Protein AF-A0A971UTB8-F1 (afdb_monomer_lite)

Structure (mmCIF, N/CA/C/O backbone):
data_AF-A0A971UTB8-F1
#
_entry.id   AF-A0A971UTB8-F1
#
loop_
_atom_site.group_PDB
_atom_site.id
_atom_site.type_symbol
_atom_site.label_atom_id
_atom_site.label_alt_id
_atom_site.label_comp_id
_atom_site.label_asym_id
_atom_site.label_entity_id
_atom_site.label_seq_id
_atom_site.pdbx_PDB_ins_code
_atom_site.Cartn_x
_atom_site.Cartn_y
_atom_site.Cartn_z
_atom_site.occupancy
_atom_site.B_iso_or_equiv
_atom_site.auth_seq_id
_atom_site.auth_comp_id
_atom_site.auth_asy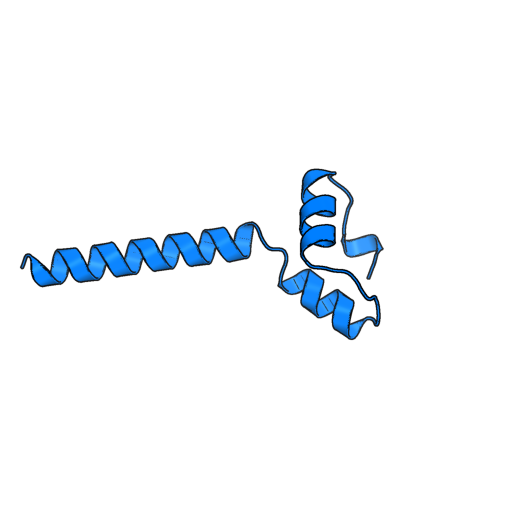m_id
_atom_site.auth_atom_id
_atom_site.pdbx_PDB_model_num
ATOM 1 N N . MET A 1 1 ? 15.372 -7.427 -31.953 1.00 73.19 1 MET A N 1
ATOM 2 C CA . MET A 1 1 ? 15.932 -6.806 -30.732 1.00 73.19 1 MET A CA 1
ATOM 3 C C . MET A 1 1 ? 14.982 -5.759 -30.150 1.00 73.19 1 MET A C 1
ATOM 5 O O . MET A 1 1 ? 14.633 -5.868 -28.986 1.00 73.19 1 MET A O 1
ATOM 9 N N . GLU A 1 2 ? 14.469 -4.828 -30.958 1.00 85.75 2 GLU A N 1
ATOM 10 C CA . GLU A 1 2 ? 13.579 -3.734 -30.512 1.00 85.75 2 GLU A CA 1
ATOM 11 C C . GLU A 1 2 ? 12.302 -4.192 -29.784 1.00 85.75 2 GLU A C 1
ATOM 13 O O . GLU A 1 2 ? 11.986 -3.682 -28.713 1.00 85.75 2 GLU A O 1
ATOM 18 N N . ARG A 1 3 ? 11.605 -5.217 -30.300 1.00 91.50 3 ARG A N 1
ATOM 19 C CA . ARG A 1 3 ? 10.399 -5.764 -29.647 1.00 91.50 3 ARG A CA 1
ATOM 20 C C . ARG A 1 3 ? 10.678 -6.296 -28.238 1.00 91.50 3 ARG A C 1
ATOM 22 O O . ARG A 1 3 ? 9.885 -6.081 -27.336 1.00 91.50 3 ARG A O 1
ATOM 29 N N . MET A 1 4 ? 11.824 -6.950 -28.049 1.00 91.06 4 MET A N 1
ATOM 30 C CA . MET A 1 4 ? 12.221 -7.527 -26.763 1.00 91.06 4 MET A CA 1
ATOM 31 C C . MET A 1 4 ? 12.567 -6.434 -25.745 1.00 91.06 4 MET A C 1
ATOM 33 O O . MET A 1 4 ? 12.153 -6.526 -24.594 1.00 91.06 4 MET A O 1
ATOM 37 N N . VAL A 1 5 ? 13.247 -5.367 -26.1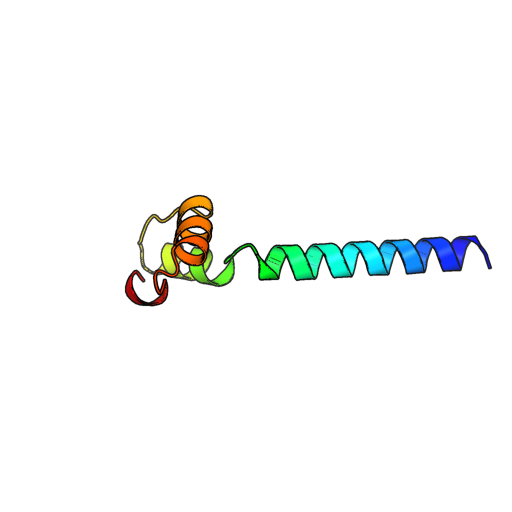80 1.00 93.12 5 VAL A N 1
ATOM 38 C CA . VAL A 1 5 ? 13.533 -4.196 -25.333 1.00 93.12 5 VAL A CA 1
ATOM 39 C C . VAL A 1 5 ? 12.236 -3.515 -24.891 1.00 93.12 5 VAL A C 1
ATOM 41 O O . VAL A 1 5 ? 12.081 -3.215 -23.709 1.00 93.12 5 VAL A O 1
ATOM 44 N N . PHE A 1 6 ? 11.273 -3.338 -25.801 1.00 94.06 6 PHE A N 1
ATOM 45 C CA . PHE A 1 6 ? 9.973 -2.753 -25.469 1.00 94.06 6 PHE A CA 1
ATOM 46 C C . PHE A 1 6 ? 9.181 -3.613 -24.473 1.00 94.06 6 PHE A C 1
ATOM 48 O O . PHE A 1 6 ? 8.672 -3.095 -23.481 1.00 94.06 6 PHE A O 1
ATOM 55 N N . THR A 1 7 ? 9.117 -4.932 -24.686 1.00 94.81 7 THR A N 1
ATOM 56 C CA . THR A 1 7 ? 8.427 -5.852 -23.768 1.00 94.81 7 THR A CA 1
ATOM 57 C C . THR A 1 7 ? 9.053 -5.846 -22.373 1.00 94.81 7 THR A C 1
ATOM 59 O O . THR A 1 7 ? 8.326 -5.780 -21.383 1.00 94.81 7 THR A O 1
ATOM 62 N N . VAL A 1 8 ? 10.386 -5.872 -22.275 1.00 95.75 8 VAL A N 1
ATOM 63 C CA . VAL A 1 8 ? 11.089 -5.822 -20.982 1.00 95.75 8 VAL A CA 1
ATOM 64 C C . VAL A 1 8 ? 10.884 -4.470 -20.295 1.00 95.75 8 VAL A C 1
ATOM 66 O O . VAL A 1 8 ? 10.587 -4.436 -19.101 1.00 95.75 8 VAL A O 1
ATOM 69 N N . GLY A 1 9 ? 10.970 -3.363 -21.037 1.00 96.19 9 GLY A N 1
ATOM 70 C CA . GLY A 1 9 ? 10.703 -2.025 -20.505 1.00 96.19 9 GLY A CA 1
ATOM 71 C C . GLY A 1 9 ? 9.282 -1.885 -19.953 1.00 96.19 9 GLY A C 1
ATOM 72 O O . GLY A 1 9 ? 9.092 -1.373 -18.850 1.00 96.19 9 GLY A O 1
ATOM 73 N N . LEU A 1 10 ? 8.286 -2.410 -20.672 1.00 96.38 10 LEU A N 1
ATOM 74 C CA . LEU A 1 10 ? 6.893 -2.408 -20.226 1.00 96.38 10 LEU A CA 1
ATOM 75 C C . LEU A 1 10 ? 6.687 -3.278 -18.978 1.00 96.38 10 LEU A C 1
ATOM 77 O O . LEU A 1 10 ? 6.011 -2.855 -18.041 1.00 96.38 10 LEU A O 1
ATOM 81 N N . ALA A 1 11 ? 7.290 -4.468 -18.936 1.00 96.50 11 ALA A N 1
ATOM 82 C CA . ALA A 1 11 ? 7.208 -5.349 -17.774 1.00 96.50 11 ALA A CA 1
ATOM 83 C C . ALA A 1 11 ? 7.793 -4.684 -16.517 1.00 96.50 11 ALA A C 1
ATOM 85 O O . ALA A 1 11 ? 7.164 -4.708 -15.459 1.00 96.50 11 ALA A O 1
ATOM 86 N N . LEU A 1 12 ? 8.952 -4.029 -16.638 1.00 97.25 12 LEU A N 1
ATOM 87 C CA . LEU A 1 12 ? 9.571 -3.287 -15.536 1.00 97.25 12 LEU A CA 1
ATOM 88 C C . LEU A 1 12 ? 8.689 -2.134 -15.050 1.00 97.25 12 LEU A C 1
ATOM 90 O O . LEU A 1 12 ? 8.513 -1.969 -13.843 1.00 97.25 12 LEU A O 1
ATOM 94 N N . LEU A 1 13 ? 8.091 -1.374 -15.970 1.00 96.94 13 LEU A N 1
ATOM 95 C CA . LEU A 1 13 ? 7.175 -0.287 -15.622 1.00 96.94 13 LEU A CA 1
ATOM 96 C C . LEU A 1 13 ? 5.971 -0.796 -14.815 1.00 96.94 13 LEU A C 1
ATOM 98 O O . LEU A 1 13 ? 5.612 -0.202 -13.798 1.00 96.94 13 LEU A O 1
ATOM 102 N N . ILE A 1 14 ? 5.374 -1.913 -15.239 1.00 97.38 14 ILE A N 1
ATOM 103 C CA . ILE A 1 14 ? 4.246 -2.536 -14.536 1.00 97.38 14 ILE A CA 1
ATOM 104 C C . ILE A 1 14 ? 4.671 -2.990 -13.137 1.00 97.38 14 ILE A C 1
ATOM 106 O O . ILE A 1 14 ? 3.973 -2.702 -12.168 1.00 97.38 14 ILE A O 1
ATOM 110 N N . ILE A 1 15 ? 5.824 -3.651 -13.009 1.00 97.06 15 ILE A N 1
ATOM 111 C CA . ILE A 1 15 ? 6.340 -4.108 -11.710 1.00 97.06 15 ILE A CA 1
ATOM 112 C C . ILE A 1 15 ? 6.530 -2.923 -10.756 1.00 97.06 15 ILE A C 1
ATOM 114 O O . ILE A 1 15 ? 6.089 -2.980 -9.608 1.00 97.06 15 ILE A O 1
ATOM 118 N N . ILE A 1 16 ? 7.129 -1.829 -11.230 1.00 96.62 16 ILE A N 1
ATOM 119 C CA . ILE A 1 16 ? 7.334 -0.615 -10.430 1.00 96.62 16 ILE A CA 1
ATOM 120 C C . ILE A 1 16 ? 5.992 -0.025 -9.983 1.00 96.62 16 ILE A C 1
ATOM 122 O O . ILE A 1 16 ? 5.829 0.306 -8.808 1.00 96.62 16 ILE A O 1
ATOM 126 N N . LEU A 1 17 ? 5.015 0.070 -10.889 1.00 96.19 17 LEU A N 1
ATOM 127 C CA . LEU A 1 17 ? 3.674 0.558 -10.559 1.00 96.19 17 LEU A CA 1
ATOM 128 C C . LEU A 1 17 ? 2.991 -0.312 -9.501 1.00 96.19 17 LEU A C 1
ATOM 130 O O . LEU A 1 17 ? 2.397 0.224 -8.567 1.00 96.19 17 LEU A O 1
ATOM 134 N N . VAL A 1 18 ? 3.111 -1.635 -9.606 1.00 95.44 18 VAL A N 1
ATOM 135 C CA . VAL A 1 18 ? 2.551 -2.578 -8.630 1.00 95.44 18 VAL A CA 1
ATOM 136 C C . VAL A 1 18 ? 3.213 -2.408 -7.259 1.00 95.44 18 VAL A C 1
ATOM 138 O O . VAL A 1 18 ? 2.516 -2.317 -6.248 1.00 95.44 18 VAL A O 1
ATOM 141 N N . ILE A 1 19 ? 4.544 -2.299 -7.207 1.00 94.25 19 ILE A N 1
ATOM 142 C CA . ILE A 1 19 ? 5.278 -2.073 -5.952 1.00 94.25 19 ILE A CA 1
ATOM 143 C C . ILE A 1 19 ? 4.856 -0.748 -5.311 1.00 94.25 19 ILE A C 1
ATOM 145 O O . ILE A 1 19 ? 4.579 -0.708 -4.110 1.00 94.25 19 ILE A O 1
ATOM 149 N N . LEU A 1 20 ? 4.764 0.332 -6.092 1.00 93.50 20 LEU A N 1
ATOM 150 C CA . LEU A 1 20 ? 4.311 1.630 -5.591 1.00 93.50 20 LEU A CA 1
ATOM 151 C C . LEU A 1 20 ? 2.874 1.539 -5.071 1.00 93.50 20 LEU A C 1
ATOM 153 O O . LEU A 1 20 ? 2.599 1.995 -3.963 1.00 93.50 20 LEU A O 1
ATOM 157 N N . PHE A 1 21 ? 1.975 0.895 -5.813 1.00 90.94 21 PHE A N 1
ATOM 158 C CA . PHE A 1 21 ? 0.584 0.708 -5.410 1.00 90.94 21 PHE A CA 1
ATOM 159 C C . PHE A 1 21 ? 0.465 0.019 -4.044 1.00 90.94 21 PHE A C 1
ATOM 161 O O . PHE A 1 21 ? -0.177 0.562 -3.143 1.00 90.94 21 PHE A O 1
ATOM 168 N N . PHE A 1 22 ? 1.137 -1.119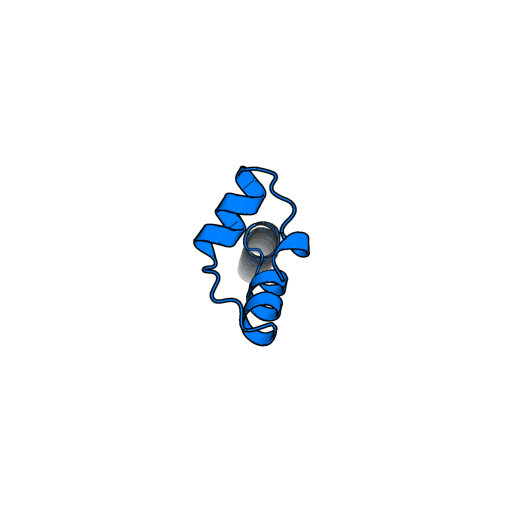 -3.848 1.00 88.75 22 PHE A N 1
ATOM 169 C CA . PHE A 1 22 ? 1.133 -1.826 -2.560 1.00 88.75 22 PHE A CA 1
ATOM 170 C C . PHE A 1 22 ? 1.902 -1.087 -1.465 1.00 88.75 22 PHE A C 1
ATOM 172 O O . PHE A 1 22 ? 1.609 -1.259 -0.282 1.00 88.75 22 PHE A O 1
ATOM 179 N N . THR A 1 23 ? 2.860 -0.237 -1.837 1.00 86.06 23 THR A N 1
ATOM 180 C CA . THR A 1 23 ? 3.537 0.626 -0.874 1.00 86.06 23 THR A CA 1
ATOM 181 C C . THR A 1 23 ? 2.582 1.682 -0.352 1.00 86.06 23 THR A C 1
ATOM 183 O O . THR A 1 23 ? 2.555 1.877 0.854 1.00 86.06 23 THR A O 1
ATOM 186 N N . PHE A 1 24 ? 1.808 2.365 -1.200 1.00 83.38 24 PHE A N 1
ATOM 187 C CA . PHE A 1 24 ? 0.937 3.469 -0.780 1.00 83.38 24 PHE A CA 1
ATOM 188 C C . PHE A 1 24 ? -0.394 3.009 -0.189 1.00 83.38 24 PHE A C 1
ATOM 190 O O . PHE A 1 24 ? -0.847 3.600 0.796 1.00 83.38 24 PHE A O 1
ATOM 197 N N . ILE A 1 25 ? -1.007 1.971 -0.760 1.00 87.69 25 ILE A N 1
ATOM 198 C CA . ILE A 1 25 ? -2.301 1.465 -0.309 1.00 87.69 25 ILE A CA 1
ATOM 199 C C . ILE A 1 25 ? -2.082 0.397 0.768 1.00 87.69 25 ILE A C 1
ATOM 201 O O . ILE A 1 25 ? -1.505 -0.653 0.486 1.00 87.69 25 ILE A O 1
ATOM 205 N N . PRO A 1 26 ? -2.571 0.611 2.002 1.00 86.94 26 PRO A N 1
ATOM 206 C CA . PRO A 1 26 ? -2.397 -0.323 3.111 1.00 86.94 26 PRO A CA 1
ATOM 207 C C . PRO A 1 26 ? -3.378 -1.506 3.005 1.00 86.94 26 PRO A C 1
ATOM 209 O O . PRO A 1 26 ? -4.233 -1.700 3.869 1.00 86.94 26 PRO A O 1
ATOM 212 N N . VAL A 1 27 ? -3.262 -2.305 1.938 1.00 88.44 27 VAL A N 1
ATOM 213 C CA . VAL A 1 27 ? -4.170 -3.429 1.645 1.00 88.44 27 VAL A CA 1
ATOM 214 C C . VAL A 1 27 ? -4.125 -4.484 2.752 1.00 88.44 27 VAL A C 1
ATOM 216 O O . VAL A 1 27 ? -5.172 -4.948 3.187 1.00 88.44 27 VAL A O 1
ATOM 219 N N . GLY A 1 28 ? -2.937 -4.816 3.270 1.00 87.94 28 GLY A N 1
ATOM 220 C CA . GLY A 1 28 ? -2.799 -5.805 4.347 1.00 87.94 28 GLY A CA 1
ATOM 221 C C . GLY A 1 28 ? -3.572 -5.414 5.609 1.00 87.94 28 GLY A C 1
ATOM 222 O O . GLY A 1 28 ? -4.325 -6.212 6.149 1.00 87.94 28 GLY A O 1
ATOM 223 N N . LEU A 1 29 ? -3.467 -4.149 6.018 1.00 86.69 29 LEU A N 1
ATOM 224 C CA . LEU A 1 29 ? -4.192 -3.623 7.171 1.00 86.69 29 LEU A CA 1
ATOM 225 C C . LEU A 1 29 ? -5.707 -3.553 6.921 1.00 86.69 29 LEU A C 1
ATOM 227 O O . LEU A 1 29 ? -6.492 -3.808 7.829 1.00 86.69 29 LEU A O 1
ATOM 231 N N . TRP A 1 30 ? -6.122 -3.221 5.695 1.00 87.19 30 TRP A N 1
ATOM 232 C CA . TRP A 1 30 ? -7.534 -3.230 5.309 1.00 87.19 30 TRP A CA 1
ATOM 233 C C . TRP A 1 30 ? -8.149 -4.624 5.420 1.00 87.19 30 TRP A C 1
ATOM 235 O O . TRP A 1 30 ? -9.246 -4.773 5.957 1.00 87.19 30 TRP A O 1
ATOM 245 N N . ILE A 1 31 ? -7.408 -5.644 4.983 1.00 88.94 31 ILE A N 1
ATOM 246 C CA . ILE A 1 31 ? -7.800 -7.044 5.133 1.00 88.94 31 ILE A CA 1
ATOM 247 C C . ILE A 1 31 ? -7.892 -7.408 6.621 1.00 88.94 31 ILE A C 1
ATOM 249 O O . ILE A 1 31 ? -8.909 -7.953 7.042 1.00 88.94 31 ILE A O 1
ATOM 253 N N . THR A 1 32 ? -6.887 -7.063 7.436 1.00 88.06 32 THR A N 1
ATOM 254 C CA . THR A 1 32 ? -6.928 -7.307 8.890 1.00 88.06 32 THR A CA 1
ATOM 255 C C . THR A 1 32 ? -8.149 -6.653 9.538 1.00 88.06 32 THR A C 1
ATOM 257 O O . THR A 1 32 ? -8.860 -7.315 10.285 1.00 88.06 32 THR A O 1
ATOM 260 N N . ALA A 1 33 ? -8.452 -5.395 9.201 1.00 87.38 33 ALA A N 1
ATOM 261 C CA . ALA A 1 33 ? -9.613 -4.678 9.731 1.00 87.38 33 ALA A CA 1
ATOM 262 C C . ALA A 1 33 ? -10.937 -5.376 9.412 1.00 87.38 33 ALA A C 1
ATOM 264 O O . ALA A 1 33 ? -11.799 -5.497 10.284 1.00 87.38 33 ALA A O 1
ATOM 265 N N . TYR A 1 34 ? -11.069 -5.872 8.180 1.00 88.19 34 TYR A N 1
ATOM 266 C CA . TYR A 1 34 ? -12.243 -6.617 7.745 1.00 88.19 34 TYR A CA 1
ATOM 267 C C . TYR A 1 34 ? -12.467 -7.876 8.596 1.00 8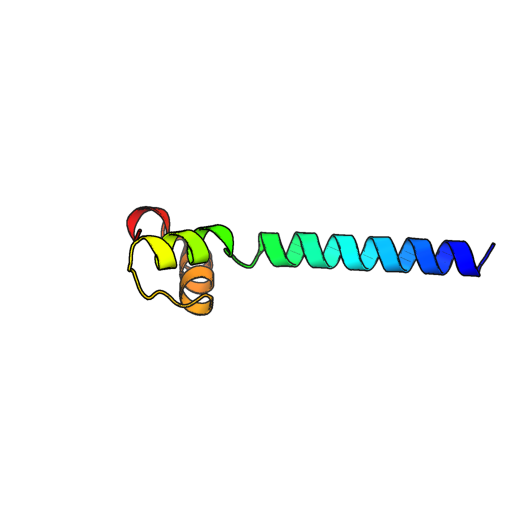8.19 34 TYR A C 1
ATOM 269 O O . TYR A 1 34 ? -13.586 -8.116 9.048 1.00 88.19 34 TYR A O 1
ATOM 277 N N . PHE A 1 35 ? -11.407 -8.641 8.877 1.00 90.00 35 PHE A N 1
ATOM 278 C CA . PHE A 1 35 ? -11.489 -9.835 9.725 1.00 90.00 35 PHE A CA 1
ATOM 279 C C . PHE A 1 35 ? -11.663 -9.520 11.217 1.00 90.00 35 PHE A C 1
ATOM 281 O O . PHE A 1 35 ? -12.364 -10.262 11.900 1.00 90.00 35 PHE A O 1
ATOM 288 N N . SER A 1 36 ? -11.117 -8.404 11.713 1.00 88.88 36 SER A N 1
ATOM 289 C CA . SER A 1 36 ? -11.372 -7.904 13.076 1.00 88.88 36 SER A CA 1
ATOM 290 C C . SER A 1 36 ? -12.808 -7.379 13.267 1.00 88.88 36 SER A C 1
ATOM 292 O O . SER A 1 36 ? -13.168 -6.945 14.359 1.00 88.88 36 SER A O 1
ATOM 294 N N . GLY A 1 37 ? -13.645 -7.373 12.221 1.00 87.00 37 GLY A N 1
ATOM 295 C CA . GLY A 1 37 ? -15.011 -6.842 12.265 1.00 87.00 37 GLY A CA 1
ATOM 296 C C . GLY A 1 37 ? -15.085 -5.311 12.275 1.00 87.00 37 GLY A C 1
ATOM 297 O O . GLY A 1 37 ? -16.174 -4.743 12.405 1.00 87.00 37 GLY A O 1
ATOM 298 N N . VAL A 1 38 ? -13.951 -4.623 12.103 1.00 83.81 38 VAL A N 1
ATOM 299 C CA . VAL A 1 38 ? -13.881 -3.161 12.083 1.00 83.81 38 VAL A CA 1
ATOM 300 C C . VAL A 1 38 ? -14.100 -2.675 10.652 1.00 83.81 38 VAL A C 1
ATOM 302 O O . VAL A 1 38 ? -13.277 -2.865 9.757 1.00 83.81 38 VAL A O 1
ATOM 305 N N . LYS A 1 39 ? -15.234 -2.012 10.414 1.00 81.75 39 LYS A N 1
ATOM 306 C CA . LYS A 1 39 ? -15.596 -1.478 9.093 1.00 81.75 39 LYS A CA 1
ATOM 307 C C . LYS A 1 39 ? -14.825 -0.187 8.799 1.00 81.75 39 LYS A C 1
ATOM 309 O O . LYS A 1 39 ? -15.345 0.908 9.000 1.00 81.75 39 LYS A O 1
ATOM 314 N N . ILE A 1 40 ? -13.586 -0.312 8.323 1.00 85.69 40 ILE A N 1
ATOM 315 C CA . ILE A 1 40 ? -12.732 0.823 7.939 1.00 85.69 40 ILE A CA 1
ATOM 316 C C . ILE A 1 40 ? -12.512 0.821 6.421 1.00 85.69 40 ILE A C 1
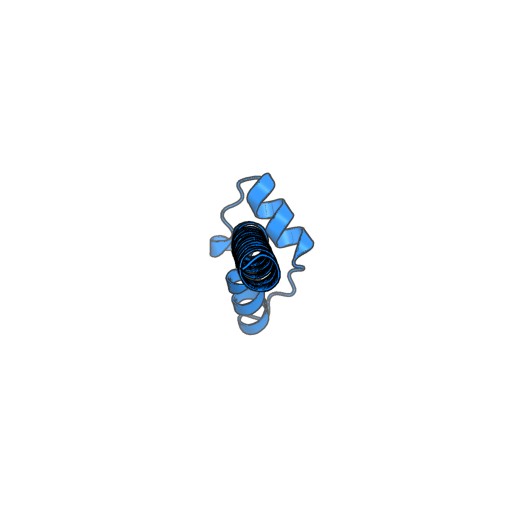ATOM 318 O O . ILE A 1 40 ? -12.148 -0.197 5.835 1.00 85.69 40 ILE A O 1
ATOM 322 N N . GLY A 1 41 ? -12.717 1.967 5.770 1.00 86.25 41 GLY A N 1
ATOM 323 C CA . GLY A 1 41 ? -12.454 2.124 4.338 1.00 86.25 41 GLY A CA 1
ATOM 324 C C . GLY A 1 41 ? -10.962 2.282 4.022 1.00 86.25 41 GLY A C 1
ATOM 325 O O . GLY A 1 41 ? -10.197 2.830 4.817 1.00 86.25 41 GLY A O 1
ATOM 326 N N . ILE A 1 42 ? -10.551 1.874 2.816 1.00 86.62 42 ILE A N 1
ATOM 327 C CA . ILE A 1 42 ? -9.175 2.054 2.312 1.00 86.62 42 ILE A CA 1
ATOM 328 C C . ILE A 1 42 ? -8.748 3.527 2.314 1.00 86.62 42 ILE A C 1
ATOM 330 O O . ILE A 1 42 ? -7.621 3.846 2.687 1.00 86.62 42 ILE A O 1
ATOM 334 N N . THR A 1 43 ? -9.660 4.439 1.974 1.00 87.00 43 THR A N 1
ATOM 335 C CA . THR A 1 43 ? -9.414 5.888 2.001 1.00 87.00 43 THR A CA 1
ATOM 336 C C . THR A 1 43 ? -9.108 6.384 3.411 1.00 87.00 43 THR A C 1
ATOM 338 O O . THR A 1 43 ? -8.211 7.207 3.595 1.00 87.00 43 THR A O 1
ATOM 341 N N . THR A 1 44 ? -9.787 5.843 4.424 1.00 87.06 44 THR A N 1
ATOM 342 C CA . THR A 1 44 ? -9.521 6.164 5.827 1.00 87.06 44 THR A CA 1
ATOM 343 C C . THR A 1 44 ? -8.144 5.661 6.248 1.00 87.06 44 THR A C 1
ATOM 345 O O . THR A 1 44 ? -7.409 6.413 6.876 1.00 87.06 44 THR A O 1
ATOM 348 N N . LEU A 1 45 ? -7.750 4.444 5.862 1.00 86.88 45 LEU A N 1
ATOM 349 C CA . LEU A 1 45 ? -6.426 3.896 6.184 1.00 86.88 45 LEU A CA 1
ATOM 350 C C . LEU A 1 45 ? -5.286 4.681 5.517 1.00 86.88 45 LEU A C 1
ATOM 352 O O . LEU A 1 45 ? -4.256 4.940 6.144 1.00 86.88 45 LEU A O 1
ATOM 356 N N . ILE A 1 46 ? -5.483 5.121 4.272 1.00 86.44 46 ILE A N 1
ATOM 357 C CA . ILE A 1 46 ? -4.561 6.043 3.592 1.00 86.44 46 ILE A CA 1
ATOM 358 C C . ILE A 1 46 ? -4.485 7.367 4.370 1.00 86.44 46 ILE A C 1
ATOM 360 O O . ILE A 1 46 ? -3.392 7.848 4.676 1.00 86.44 46 ILE A O 1
ATOM 364 N N . GLY A 1 47 ? -5.634 7.923 4.768 1.00 87.19 47 GLY A N 1
ATOM 365 C CA . GLY A 1 47 ? -5.713 9.136 5.584 1.00 87.19 47 GLY A CA 1
ATOM 366 C C . GLY A 1 47 ? -5.040 9.000 6.954 1.00 87.19 47 GLY A C 1
ATOM 367 O O . GLY A 1 47 ? -4.386 9.937 7.407 1.00 87.19 47 GLY A O 1
ATOM 368 N N . MET A 1 48 ? -5.130 7.835 7.598 1.00 87.69 48 MET A N 1
ATOM 369 C CA . MET A 1 48 ? -4.425 7.535 8.849 1.00 87.69 48 MET A CA 1
ATOM 370 C C . MET A 1 48 ? -2.912 7.586 8.649 1.00 87.69 48 MET A C 1
ATOM 372 O O . MET A 1 48 ? -2.211 8.196 9.457 1.00 87.69 48 MET A O 1
ATOM 376 N N . ARG A 1 49 ? -2.414 7.023 7.542 1.00 81.50 49 ARG A N 1
ATOM 377 C CA . ARG A 1 49 ? -0.987 7.053 7.212 1.00 81.50 49 ARG A CA 1
ATOM 378 C C . ARG A 1 49 ? -0.482 8.472 6.951 1.00 81.50 49 ARG A C 1
ATOM 380 O O . ARG A 1 49 ? 0.565 8.844 7.474 1.00 81.50 49 ARG A O 1
ATOM 387 N N . LEU A 1 50 ? -1.251 9.282 6.220 1.00 84.88 50 LEU A N 1
ATOM 388 C CA . LEU A 1 50 ? -0.941 10.698 5.981 1.00 84.88 50 LEU A CA 1
ATOM 389 C C . LEU A 1 50 ? -0.964 11.523 7.277 1.00 84.88 50 LEU A C 1
ATOM 391 O O . LEU A 1 50 ? -0.088 12.355 7.500 1.00 84.88 50 LEU A O 1
ATOM 395 N N . ARG A 1 51 ? -1.925 11.251 8.169 1.00 87.31 51 ARG A N 1
ATOM 396 C CA . ARG A 1 51 ? -2.055 11.901 9.485 1.00 87.31 51 ARG A CA 1
ATOM 397 C C . ARG A 1 51 ? -1.110 11.335 10.553 1.00 87.31 51 ARG A C 1
ATOM 399 O O . ARG A 1 51 ? -1.177 11.776 11.696 1.00 87.31 51 ARG A O 1
ATOM 406 N N . ARG A 1 52 ? -0.248 10.370 10.205 1.00 78.75 52 ARG A N 1
ATOM 407 C CA . ARG A 1 52 ? 0.663 9.659 11.125 1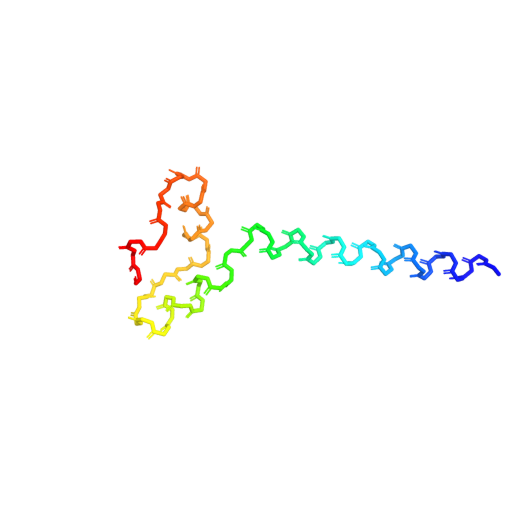.00 78.75 52 ARG A CA 1
ATOM 408 C C . ARG A 1 52 ? -0.045 9.011 12.327 1.00 78.75 52 ARG A C 1
ATOM 410 O O . ARG A 1 52 ? 0.538 8.879 13.400 1.00 78.75 52 ARG A O 1
ATOM 417 N N . VAL A 1 53 ? -1.295 8.585 12.155 1.00 73.69 53 VAL A N 1
ATOM 418 C CA . VAL A 1 53 ? -2.021 7.794 13.158 1.00 73.69 53 VAL A CA 1
ATOM 419 C C . VAL A 1 53 ? -1.573 6.346 13.023 1.00 73.69 53 VAL A C 1
ATOM 421 O O . VAL A 1 53 ? -1.657 5.783 11.935 1.00 73.69 53 VAL A O 1
ATOM 424 N N . ILE A 1 54 ? -1.095 5.751 14.119 1.00 70.88 54 ILE A N 1
ATOM 425 C CA . ILE A 1 54 ? -0.648 4.355 14.150 1.00 70.88 54 ILE A CA 1
ATOM 426 C C . ILE A 1 54 ? -1.868 3.451 13.913 1.00 70.88 54 ILE A C 1
ATOM 428 O O . ILE A 1 54 ? -2.720 3.351 14.799 1.00 70.88 54 ILE A O 1
ATOM 432 N N . PRO A 1 55 ? -1.975 2.784 12.753 1.00 65.88 55 PRO A N 1
ATOM 433 C CA . PRO A 1 55 ? -3.201 2.080 12.398 1.00 65.88 55 PRO A CA 1
ATOM 434 C C . PRO A 1 55 ? -3.397 0.776 13.180 1.00 65.88 55 PRO A C 1
ATOM 436 O O . PRO A 1 55 ? -4.524 0.329 13.357 1.00 65.88 55 PRO A O 1
ATOM 439 N N . SER A 1 56 ? -2.311 0.196 13.704 1.00 68.44 56 SER A N 1
ATOM 440 C CA . SER A 1 56 ? -2.335 -1.029 14.513 1.00 68.44 56 SER A CA 1
ATOM 441 C C . SER A 1 56 ? -3.015 -0.874 15.875 1.00 68.44 56 SER A C 1
ATOM 443 O O . SER A 1 56 ? -3.164 -1.861 16.577 1.00 68.44 56 SER A O 1
ATOM 445 N N . ARG A 1 57 ? -3.419 0.340 16.277 1.00 63.06 57 ARG A N 1
ATOM 446 C CA . ARG A 1 57 ? -4.227 0.550 17.493 1.00 63.06 57 ARG A CA 1
ATOM 447 C C . ARG A 1 57 ? -5.739 0.461 17.254 1.00 63.06 57 ARG A C 1
ATOM 449 O O . ARG A 1 57 ? -6.494 0.627 18.204 1.00 63.06 57 ARG A O 1
ATOM 456 N N . ILE A 1 58 ? -6.179 0.317 16.003 1.00 63.28 58 ILE A N 1
ATOM 457 C CA . ILE A 1 58 ? -7.597 0.416 15.612 1.00 63.28 58 ILE A CA 1
ATOM 458 C C . ILE A 1 58 ? -8.211 -0.972 15.367 1.00 63.28 58 ILE A C 1
ATOM 460 O O . ILE A 1 58 ? -9.432 -1.104 15.386 1.00 63.28 58 ILE A O 1
ATOM 464 N N . VAL A 1 59 ? -7.372 -1.988 15.142 1.00 62.25 59 VAL A N 1
ATOM 465 C CA . VAL A 1 59 ? -7.739 -3.360 14.756 1.00 62.25 59 VAL A CA 1
ATOM 466 C C . VAL A 1 59 ? -7.196 -4.400 15.710 1.00 62.25 59 VAL A C 1
ATOM 468 O O . VAL A 1 59 ? -6.136 -4.129 16.315 1.00 62.25 59 VAL A O 1
#

Radius of gyration: 16.76 Å; chains: 1; bounding box: 32×22×48 Å

Sequence (59 aa):
MERMVFTVGLALLIIILVILFFTFIPVGLWITAYFSGVKIGITTLIGMRLRRVIPSRIV

Secondary structure (DSSP, 8-state):
-HHHHHHHHHHHHHHHHHHHHHHHS-HHHHHHHHHTT----HHHHHHHHHTT--GGG--

Foldseek 3Di:
DVVVVVVVVVVVVVVVVVVVCCVQFVVVLCVVCVVVVNPDDSVVVSVCVVVVNDSVVVD

pLDDT: mean 86.64, std 8.87, range [62.25, 97.38]